Protein AF-A0AA87ZVW6-F1 (afdb_monomer_lite)

InterPro domains:
  IPR026992 Non-haem dioxygenase, N-terminal domain [PF14226] (29-82)
  IPR027443 Isopenicillin N synthase-like superfamily [G3DSA:2.60.120.330] (1-84)

Secondary structure (DSSP, 8-state):
----SS--GGG---TTS-----GGGSPPPPPEEHHHHHTT-HHHHHHHHHHHHHTHHHH----EES-S--HHHHHHHHHHHHTT--

pLDDT: mean 76.11, std 14.26, range [44.97, 94.81]

Radius of gyration: 19.38 Å; chains: 1; bounding box: 49×26×40 Å

Structure (mmCIF, N/CA/C/O backbone):
data_AF-A0AA87ZVW6-F1
#
_entry.id   AF-A0AA87ZVW6-F1
#
loop_
_atom_site.group_PDB
_atom_site.id
_atom_site.type_symbol
_atom_site.label_atom_id
_atom_site.label_alt_id
_atom_site.label_comp_id
_atom_site.label_asym_id
_atom_site.label_entity_id
_atom_site.label_seq_id
_atom_site.pdbx_PDB_ins_code
_atom_site.Cartn_x
_atom_site.Cartn_y
_atom_site.Cartn_z
_atom_site.occupancy
_atom_site.B_iso_or_equiv
_atom_site.auth_seq_id
_atom_site.auth_comp_id
_atom_site.auth_asym_id
_atom_site.auth_atom_id
_atom_site.pdbx_PDB_model_num
ATOM 1 N N . MET A 1 1 ? 27.024 -13.916 -27.300 1.00 44.97 1 MET A N 1
ATOM 2 C CA . MET A 1 1 ? 26.409 -14.186 -25.985 1.00 44.97 1 MET A CA 1
ATOM 3 C C . MET A 1 1 ? 27.481 -13.977 -24.935 1.00 44.97 1 MET A C 1
ATOM 5 O O . MET A 1 1 ? 28.294 -14.863 -24.727 1.00 44.97 1 MET A O 1
ATOM 9 N N . THR A 1 2 ? 27.563 -12.781 -24.367 1.00 47.19 2 THR A N 1
ATOM 10 C CA . THR A 1 2 ? 28.505 -12.455 -23.289 1.00 47.19 2 THR A CA 1
ATOM 11 C C . THR A 1 2 ? 27.690 -12.286 -22.022 1.00 47.19 2 THR A C 1
ATOM 13 O O . THR A 1 2 ? 26.923 -11.335 -21.896 1.00 47.19 2 THR A O 1
ATOM 16 N N . THR A 1 3 ? 27.804 -13.244 -21.109 1.00 58.53 3 THR A N 1
ATOM 17 C CA . THR A 1 3 ? 27.360 -13.072 -19.725 1.00 58.53 3 THR A CA 1
ATOM 18 C C . THR A 1 3 ? 28.137 -11.908 -19.105 1.00 58.53 3 THR A C 1
ATOM 20 O O . THR A 1 3 ? 29.332 -11.778 -19.386 1.00 58.53 3 THR A O 1
ATOM 23 N N . PRO A 1 4 ? 27.516 -11.046 -18.283 1.00 65.12 4 PRO A N 1
ATOM 24 C CA . PRO A 1 4 ? 28.240 -9.975 -17.619 1.00 65.12 4 PRO A CA 1
ATOM 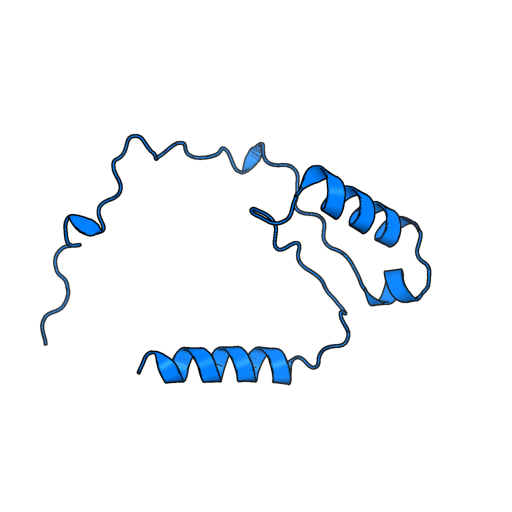25 C C . PRO A 1 4 ? 29.073 -10.596 -16.494 1.00 65.12 4 PRO A C 1
ATOM 27 O O . PRO A 1 4 ? 28.602 -10.785 -15.380 1.00 65.12 4 PRO A O 1
ATOM 30 N N . GLU A 1 5 ? 30.315 -10.958 -16.804 1.00 72.31 5 GLU A N 1
ATOM 31 C CA . GLU A 1 5 ? 31.256 -11.546 -15.841 1.00 72.31 5 GLU A CA 1
ATOM 32 C C . GLU A 1 5 ? 31.731 -10.511 -14.798 1.00 72.31 5 GLU A C 1
ATOM 34 O O . GLU A 1 5 ? 32.327 -10.863 -13.784 1.00 72.31 5 GLU A O 1
ATOM 39 N N . CYS A 1 6 ? 31.419 -9.222 -15.004 1.00 76.12 6 CYS A N 1
ATOM 40 C CA . CYS A 1 6 ? 31.671 -8.148 -14.050 1.00 76.12 6 CYS A CA 1
ATOM 41 C C . CYS A 1 6 ? 30.630 -7.022 -14.180 1.00 76.12 6 CYS A C 1
ATOM 43 O O . CYS A 1 6 ? 30.260 -6.623 -15.287 1.00 76.12 6 CYS A O 1
ATOM 45 N N . VAL A 1 7 ? 30.174 -6.492 -13.042 1.00 80.12 7 VAL A N 1
ATOM 46 C CA . VAL A 1 7 ? 29.291 -5.318 -12.976 1.00 80.12 7 VAL A CA 1
ATOM 47 C C . VAL A 1 7 ? 30.087 -4.066 -13.395 1.00 80.12 7 VAL A C 1
ATOM 49 O O . VAL A 1 7 ? 31.137 -3.803 -12.802 1.00 80.12 7 VAL A O 1
ATOM 52 N N . PRO A 1 8 ? 29.629 -3.277 -14.391 1.00 86.81 8 PRO A N 1
ATOM 53 C CA . PRO A 1 8 ? 30.314 -2.052 -14.812 1.00 86.81 8 PRO A CA 1
ATOM 54 C C . PRO A 1 8 ? 30.450 -1.022 -13.682 1.00 86.81 8 PRO A C 1
ATOM 56 O O . PRO A 1 8 ? 29.541 -0.889 -12.868 1.00 86.81 8 PRO A O 1
ATOM 59 N N . GLU A 1 9 ? 31.523 -0.220 -13.687 1.00 82.12 9 GLU A N 1
ATOM 60 C CA . GLU A 1 9 ? 31.814 0.700 -12.568 1.00 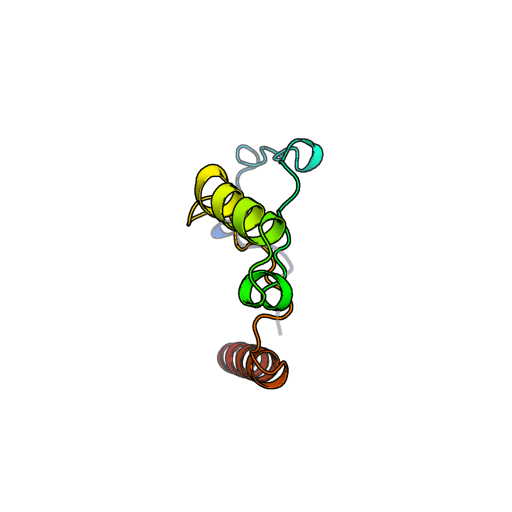82.12 9 GLU A CA 1
ATOM 61 C C . GLU A 1 9 ? 30.727 1.729 -12.278 1.00 82.12 9 GLU A C 1
ATOM 63 O O . GLU A 1 9 ? 30.459 2.042 -11.127 1.00 82.12 9 GLU A O 1
ATOM 68 N N . ARG A 1 10 ? 30.011 2.185 -13.306 1.00 84.62 10 ARG A N 1
ATOM 69 C CA . ARG A 1 10 ? 28.848 3.076 -13.160 1.00 84.62 10 ARG A CA 1
ATOM 70 C C . ARG A 1 10 ? 27.689 2.495 -12.335 1.00 84.62 10 ARG A C 1
ATOM 72 O O . ARG A 1 10 ? 26.765 3.233 -12.021 1.00 84.62 10 ARG A O 1
ATOM 79 N N . TYR A 1 11 ? 27.700 1.191 -12.054 1.00 81.62 11 TYR A N 1
ATOM 80 C CA . TYR A 1 11 ? 26.709 0.501 -11.226 1.00 81.62 11 TYR A CA 1
ATOM 81 C C . TYR A 1 11 ? 27.286 -0.001 -9.896 1.00 81.62 11 TYR A C 1
ATOM 83 O O . TYR A 1 11 ? 26.545 -0.583 -9.105 1.00 81.62 11 TYR A O 1
ATOM 91 N N . LYS A 1 12 ? 28.589 0.183 -9.636 1.00 81.38 12 LYS A N 1
ATOM 92 C CA . LYS A 1 12 ? 29.154 -0.116 -8.320 1.00 81.38 12 LYS A CA 1
ATOM 93 C C . LYS A 1 12 ? 28.819 1.040 -7.390 1.00 81.38 12 LYS A C 1
ATOM 95 O O . LYS A 1 12 ? 29.234 2.171 -7.612 1.00 81.38 12 LYS A O 1
ATOM 100 N N . GLN A 1 13 ? 28.016 0.747 -6.379 1.00 77.56 13 GLN A N 1
ATOM 101 C CA . GLN A 1 13 ? 27.667 1.710 -5.348 1.00 77.56 13 GLN A CA 1
ATOM 102 C C . GLN A 1 13 ? 28.859 1.883 -4.402 1.00 77.56 13 GLN A C 1
ATOM 104 O O . GLN A 1 13 ? 29.430 0.891 -3.939 1.00 77.56 13 GLN A O 1
ATOM 109 N N . ASP A 1 14 ? 29.238 3.128 -4.111 1.00 76.88 14 ASP A N 1
ATOM 110 C CA . ASP A 1 14 ? 30.294 3.405 -3.144 1.00 76.88 14 ASP A CA 1
ATOM 111 C C . ASP A 1 14 ? 29.881 2.880 -1.767 1.00 76.88 14 ASP A C 1
ATOM 113 O O . ASP A 1 14 ? 28.811 3.189 -1.241 1.00 76.88 14 ASP A O 1
ATOM 117 N N . ASN A 1 15 ? 30.766 2.101 -1.149 1.00 64.44 15 ASN A N 1
ATOM 118 C CA . ASN A 1 15 ? 30.527 1.428 0.128 1.00 64.44 15 ASN A CA 1
ATOM 119 C C . ASN A 1 15 ? 30.429 2.400 1.327 1.00 64.44 15 ASN A C 1
ATOM 121 O O . ASN A 1 15 ? 30.507 1.957 2.463 1.00 64.44 15 ASN A O 1
ATOM 125 N N . ASN A 1 16 ? 30.306 3.708 1.082 1.00 59.59 16 ASN A N 1
ATOM 126 C CA . ASN A 1 16 ? 30.034 4.747 2.078 1.00 59.59 16 ASN A CA 1
ATOM 127 C C . ASN A 1 16 ? 28.532 5.082 2.178 1.00 59.59 16 ASN A C 1
ATOM 129 O O . ASN A 1 16 ? 28.108 5.644 3.184 1.00 59.59 16 ASN A O 1
ATOM 133 N N . ASP A 1 17 ? 27.729 4.694 1.179 1.00 55.62 17 ASP A N 1
ATOM 134 C CA . ASP A 1 17 ? 26.257 4.763 1.213 1.00 55.62 17 ASP A CA 1
ATOM 135 C C . ASP A 1 17 ? 25.625 3.475 1.759 1.00 55.62 17 ASP A C 1
ATOM 137 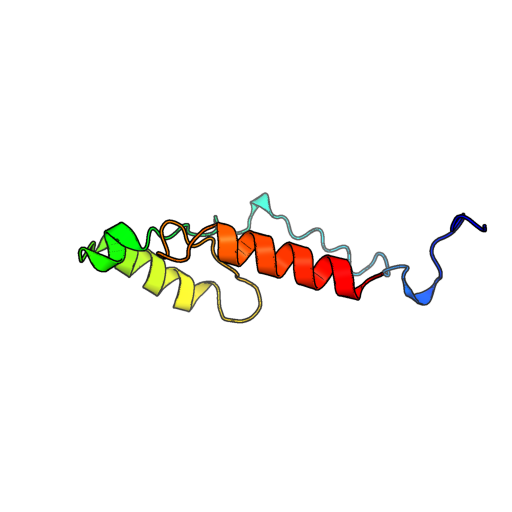O O . ASP A 1 17 ? 24.405 3.364 1.875 1.00 55.62 17 ASP A O 1
ATOM 141 N N . ASN A 1 18 ? 26.445 2.502 2.166 1.00 52.56 18 ASN A N 1
ATOM 142 C CA . ASN A 1 18 ? 26.006 1.304 2.874 1.00 52.56 18 ASN A CA 1
ATOM 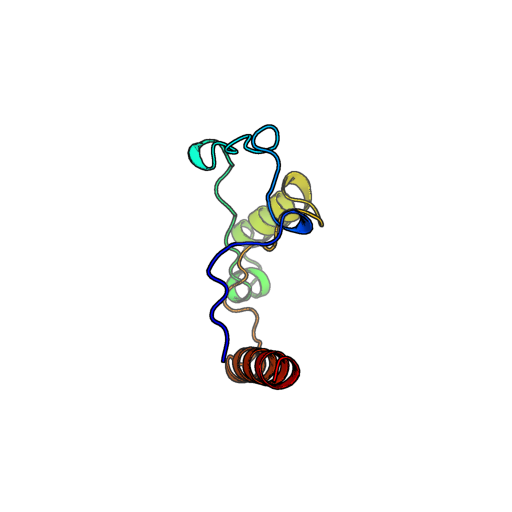143 C C . ASN A 1 18 ? 25.672 1.596 4.346 1.00 52.56 18 ASN A C 1
ATOM 145 O O . ASN A 1 18 ? 25.928 0.762 5.222 1.00 52.56 18 ASN A O 1
ATOM 149 N N . GLN A 1 19 ? 25.064 2.752 4.636 1.00 56.41 19 GLN A N 1
ATOM 150 C CA . GLN A 1 19 ? 24.245 2.844 5.830 1.00 56.41 19 GLN A CA 1
ATOM 151 C C . GLN A 1 19 ? 23.207 1.746 5.674 1.00 56.41 19 GLN A C 1
ATOM 153 O O . GLN A 1 19 ? 22.211 1.884 4.969 1.00 56.41 19 GLN A O 1
ATOM 158 N N . THR A 1 20 ? 23.514 0.598 6.269 1.00 55.88 20 THR A N 1
ATOM 159 C CA . THR A 1 20 ? 22.600 -0.506 6.424 1.00 55.88 20 THR A CA 1
ATOM 160 C C . THR A 1 20 ? 21.569 0.098 7.345 1.00 55.88 20 THR A C 1
ATOM 162 O O . THR A 1 20 ? 21.767 0.135 8.559 1.00 55.88 20 THR A O 1
ATOM 165 N N . ALA A 1 21 ? 20.554 0.734 6.754 1.00 57.62 21 ALA A N 1
ATOM 166 C CA . ALA A 1 21 ? 19.427 1.247 7.489 1.00 57.62 21 ALA A CA 1
ATOM 167 C C . ALA A 1 21 ? 18.990 0.050 8.314 1.00 57.62 21 ALA A C 1
ATOM 169 O O . ALA A 1 21 ? 18.716 -1.018 7.765 1.00 57.62 21 ALA A O 1
ATOM 170 N N . ASN A 1 22 ? 19.104 0.162 9.634 1.00 56.84 22 ASN A N 1
ATOM 171 C CA . ASN A 1 22 ? 18.729 -0.920 10.517 1.00 56.84 22 ASN A CA 1
ATOM 172 C C . ASN A 1 22 ? 17.215 -1.049 10.349 1.00 56.84 22 ASN A C 1
ATOM 174 O O . ASN A 1 22 ? 16.456 -0.371 11.032 1.00 56.84 22 ASN A O 1
ATOM 178 N N . PHE A 1 23 ? 16.773 -1.875 9.397 1.00 58.97 23 PHE A N 1
ATOM 179 C CA . PHE A 1 23 ? 15.359 -2.079 9.089 1.00 58.97 23 PHE A CA 1
ATOM 180 C C . PHE A 1 23 ? 14.611 -2.603 10.323 1.00 58.97 23 PHE A C 1
ATOM 182 O O . PHE A 1 23 ? 13.415 -2.391 10.450 1.00 58.97 23 PHE A O 1
ATOM 189 N N . ALA A 1 24 ? 15.335 -3.206 11.274 1.00 62.47 24 ALA A N 1
ATOM 190 C CA . ALA A 1 24 ? 14.834 -3.597 12.588 1.00 62.47 24 ALA A CA 1
ATOM 191 C C . ALA A 1 24 ? 14.427 -2.416 13.496 1.00 62.47 24 ALA A C 1
ATOM 193 O O . ALA A 1 24 ? 13.682 -2.622 14.448 1.00 62.47 24 ALA A O 1
ATOM 194 N N . LEU A 1 25 ? 14.925 -1.201 13.235 1.00 59.69 25 LEU A N 1
ATOM 195 C CA . LEU A 1 25 ? 14.564 0.030 13.951 1.00 59.69 25 LEU A CA 1
ATOM 196 C C . LEU A 1 25 ? 13.520 0.862 13.200 1.00 59.69 25 LEU A C 1
ATOM 198 O O . LEU A 1 25 ? 13.038 1.854 13.746 1.00 59.69 25 LEU A O 1
ATOM 202 N N . LEU A 1 26 ? 13.183 0.494 11.959 1.00 63.91 26 LEU A N 1
ATOM 203 C CA . LEU A 1 26 ? 12.120 1.175 11.238 1.00 63.91 26 LEU A CA 1
ATOM 204 C C . LEU A 1 26 ? 10.775 0.797 11.868 1.00 63.91 26 LEU A C 1
ATOM 206 O O . LEU A 1 26 ? 10.565 -0.373 12.206 1.00 63.91 26 LEU A O 1
ATOM 210 N N . PRO A 1 27 ? 9.859 1.763 12.039 1.00 65.00 27 PRO A N 1
ATOM 211 C CA . PRO A 1 27 ? 8.503 1.447 12.455 1.00 65.00 27 PRO A CA 1
ATOM 212 C C . PRO A 1 27 ? 7.906 0.400 11.506 1.00 65.00 27 PRO A C 1
ATOM 214 O O . PRO A 1 27 ? 8.183 0.402 10.307 1.00 65.00 27 PRO A O 1
ATOM 217 N N . SER A 1 28 ? 7.102 -0.522 12.038 1.00 71.94 28 SER A N 1
ATOM 218 C CA . SER A 1 28 ? 6.404 -1.500 11.199 1.00 71.94 28 SER A CA 1
ATOM 219 C C . SER A 1 28 ? 5.513 -0.765 10.201 1.00 71.94 28 SER A C 1
ATOM 221 O O . SER A 1 28 ? 4.742 0.112 10.598 1.00 71.94 28 SER A O 1
ATOM 223 N N . ILE A 1 29 ? 5.600 -1.132 8.921 1.00 76.50 29 ILE A N 1
ATOM 224 C CA . ILE A 1 29 ? 4.762 -0.545 7.872 1.00 76.50 29 ILE A CA 1
ATOM 225 C C . ILE A 1 29 ? 3.291 -0.861 8.197 1.00 76.50 29 ILE A C 1
ATOM 227 O O . ILE A 1 29 ? 2.962 -2.036 8.393 1.00 76.50 29 ILE A O 1
ATOM 231 N N . PRO A 1 30 ? 2.400 0.145 8.267 1.00 76.94 30 PRO A N 1
ATOM 232 C CA . PRO A 1 30 ? 0.984 -0.091 8.511 1.00 76.94 30 PRO A CA 1
ATOM 233 C C . PRO A 1 30 ? 0.339 -0.772 7.296 1.00 76.94 30 PRO A C 1
ATOM 235 O O . PRO A 1 30 ? 0.529 -0.345 6.159 1.00 76.94 30 PRO A O 1
ATOM 238 N N . VAL A 1 31 ? -0.437 -1.829 7.542 1.00 84.06 31 VAL A N 1
ATOM 239 C CA . VAL A 1 31 ? -1.305 -2.469 6.541 1.00 84.06 31 VAL A CA 1
ATOM 240 C C . VAL A 1 31 ? -2.712 -1.919 6.739 1.00 84.06 31 VAL A C 1
ATOM 242 O O . VAL A 1 31 ? -3.188 -1.912 7.873 1.00 84.06 31 VAL A O 1
ATOM 245 N N . ILE A 1 32 ? -3.352 -1.468 5.657 1.00 87.94 32 ILE A N 1
ATOM 246 C CA . ILE A 1 32 ? -4.694 -0.871 5.706 1.00 87.94 32 ILE A CA 1
ATOM 247 C C . ILE A 1 32 ? -5.666 -1.743 4.913 1.00 87.94 32 ILE A C 1
ATOM 249 O O . ILE A 1 32 ? -5.433 -2.030 3.732 1.00 87.94 32 ILE A O 1
ATOM 253 N N . ASP A 1 33 ? -6.760 -2.141 5.554 1.00 87.31 33 ASP A N 1
ATOM 254 C CA . ASP A 1 33 ? -7.868 -2.852 4.925 1.00 87.31 33 ASP A CA 1
ATOM 255 C C . ASP A 1 33 ? -8.926 -1.861 4.428 1.00 87.31 33 ASP A C 1
ATOM 257 O O . ASP A 1 33 ? -9.681 -1.259 5.197 1.00 87.31 33 ASP A O 1
ATOM 261 N N . PHE A 1 34 ? -9.010 -1.703 3.107 1.00 86.81 34 PHE A N 1
ATOM 262 C CA . PHE A 1 34 ? -9.928 -0.742 2.499 1.00 86.81 34 PHE A CA 1
ATOM 263 C C . PHE A 1 34 ? -11.395 -1.168 2.568 1.00 86.81 34 PHE A C 1
ATOM 265 O O . PHE A 1 34 ? -12.272 -0.306 2.503 1.00 86.81 34 PHE A O 1
ATOM 272 N N . ALA A 1 35 ? -11.688 -2.460 2.736 1.00 89.81 35 ALA A N 1
ATOM 273 C CA . ALA A 1 35 ? -13.062 -2.907 2.928 1.00 89.81 35 ALA A CA 1
ATOM 274 C C . ALA A 1 35 ? -13.579 -2.473 4.306 1.00 89.81 35 ALA A C 1
ATOM 276 O O . ALA A 1 35 ? -14.689 -1.951 4.408 1.00 89.81 35 ALA A O 1
ATOM 277 N N . LEU A 1 36 ? -12.762 -2.632 5.352 1.00 90.06 36 LEU A N 1
ATOM 278 C CA . LEU A 1 36 ? -13.091 -2.175 6.705 1.00 90.06 36 LEU A CA 1
ATOM 279 C C . LEU A 1 36 ? -13.141 -0.647 6.790 1.00 90.06 36 LEU A C 1
ATOM 281 O O . LEU A 1 36 ? -14.102 -0.096 7.329 1.00 90.06 36 LEU A O 1
ATOM 285 N N . LEU A 1 37 ? -12.180 0.038 6.168 1.00 90.62 37 LEU A N 1
ATOM 286 C CA . LEU A 1 37 ? -12.188 1.495 6.064 1.00 90.62 37 LEU A CA 1
ATOM 287 C C . LEU A 1 37 ? -13.480 2.012 5.410 1.00 90.62 37 LEU A C 1
ATOM 289 O O . LEU A 1 37 ? -14.119 2.926 5.928 1.00 90.62 37 LEU A O 1
ATOM 293 N N . ASN A 1 38 ? -13.903 1.403 4.297 1.00 90.06 38 ASN A N 1
ATOM 294 C CA . ASN A 1 38 ? -15.136 1.779 3.604 1.00 90.06 38 ASN A CA 1
ATOM 295 C C . ASN A 1 38 ? -16.402 1.491 4.434 1.00 90.06 38 ASN A C 1
ATOM 297 O O . ASN A 1 38 ? -17.413 2.171 4.272 1.00 90.06 38 ASN A O 1
ATOM 301 N N . ASN A 1 39 ? -16.341 0.527 5.356 1.00 92.31 39 ASN A N 1
ATOM 302 C CA . ASN A 1 39 ? -17.410 0.247 6.317 1.00 92.31 39 ASN A CA 1
ATOM 303 C C . ASN A 1 39 ? -17.424 1.224 7.512 1.00 92.31 39 ASN A C 1
ATOM 305 O O . ASN A 1 39 ? -18.269 1.086 8.396 1.00 92.31 39 ASN A O 1
ATOM 309 N N . GLY A 1 40 ? -16.525 2.214 7.536 1.00 90.31 40 GLY A N 1
ATOM 310 C CA . GLY A 1 40 ? -16.451 3.236 8.580 1.00 90.31 40 GLY A CA 1
ATOM 311 C C . GLY A 1 40 ? -15.634 2.823 9.801 1.00 90.31 40 GLY A C 1
ATOM 312 O O . GLY A 1 40 ? -15.827 3.394 10.875 1.00 90.31 40 GLY A O 1
ATOM 313 N N . ASP A 1 41 ? -14.744 1.838 9.663 1.00 94.81 41 ASP A N 1
ATOM 314 C CA . ASP A 1 41 ? -13.875 1.416 10.756 1.00 94.81 41 ASP A CA 1
ATOM 315 C C . ASP A 1 41 ? -12.902 2.537 11.166 1.00 94.81 41 ASP A C 1
ATOM 317 O O . ASP A 1 41 ? -12.107 3.047 10.369 1.00 94.81 41 ASP A O 1
ATOM 321 N N . ALA A 1 42 ? -12.984 2.943 12.434 1.00 93.44 42 ALA A N 1
ATOM 322 C CA . ALA A 1 42 ? -12.182 4.037 12.966 1.00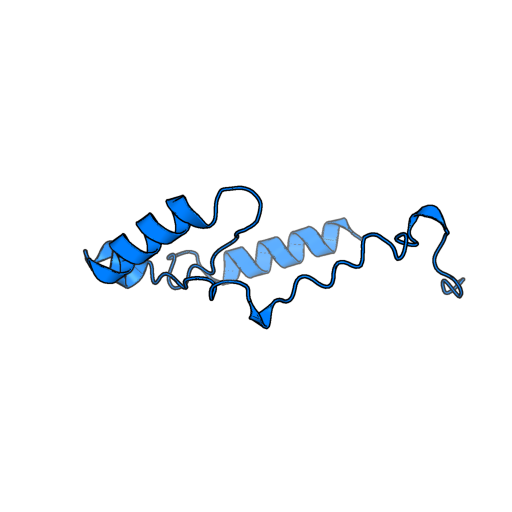 93.44 42 ALA A CA 1
ATOM 323 C C . ALA A 1 42 ? -10.709 3.647 13.168 1.00 93.44 42 ALA A C 1
ATOM 325 O O . ALA A 1 42 ? -9.845 4.523 13.194 1.00 93.44 42 ALA A O 1
ATOM 326 N N . GLU A 1 43 ? -10.401 2.359 13.325 1.00 91.19 43 GLU A N 1
ATOM 327 C CA . GLU A 1 43 ? -9.032 1.872 13.481 1.00 91.19 43 GLU A CA 1
ATOM 328 C C . GLU A 1 43 ? -8.281 1.963 12.149 1.00 91.19 43 GLU A C 1
ATOM 330 O O . GLU A 1 43 ? -7.191 2.532 12.100 1.00 91.19 43 GLU A O 1
ATOM 335 N N . GLU A 1 44 ? -8.894 1.508 11.055 1.00 89.94 44 GLU A N 1
ATOM 336 C CA . GLU A 1 44 ? -8.342 1.645 9.703 1.00 89.94 44 GLU A CA 1
ATOM 337 C C . GLU A 1 44 ? -8.206 3.113 9.283 1.00 89.94 44 GLU A C 1
ATOM 339 O O . GLU A 1 44 ? -7.210 3.494 8.661 1.00 89.94 44 GLU A O 1
ATOM 344 N N . LEU A 1 45 ? -9.150 3.971 9.687 1.00 90.88 45 LEU A N 1
ATOM 345 C CA . LEU A 1 45 ? -9.058 5.412 9.445 1.00 90.88 45 LEU A CA 1
ATOM 346 C C . LEU A 1 45 ? -7.877 6.047 10.193 1.00 90.88 45 LEU A C 1
ATOM 348 O O . LEU A 1 45 ? -7.150 6.859 9.621 1.00 90.88 45 LEU A O 1
ATOM 352 N N . ASN A 1 46 ? -7.650 5.658 11.450 1.00 90.19 46 ASN A N 1
ATOM 353 C CA . ASN A 1 46 ? -6.504 6.130 12.228 1.00 90.19 46 ASN A CA 1
ATOM 354 C C . ASN A 1 46 ? -5.174 5.592 11.680 1.00 90.19 46 ASN A C 1
ATOM 356 O O . ASN A 1 46 ? -4.189 6.328 11.654 1.00 90.19 46 ASN A O 1
ATOM 360 N N . LYS A 1 47 ? -5.132 4.339 11.200 1.00 86.88 47 LYS A N 1
ATOM 361 C CA . LYS A 1 47 ? -3.956 3.775 10.513 1.00 86.88 47 LYS A CA 1
ATOM 362 C C . LYS A 1 47 ? -3.631 4.558 9.245 1.00 86.88 47 LYS A C 1
ATOM 364 O O . LYS A 1 47 ? -2.464 4.860 9.012 1.00 86.88 47 LYS A O 1
ATOM 369 N N . LEU A 1 48 ? -4.648 4.921 8.462 1.00 86.75 48 LEU A N 1
ATOM 370 C CA . LEU A 1 48 ? -4.487 5.754 7.273 1.00 86.75 48 LEU A CA 1
ATOM 371 C C . LEU A 1 48 ? -3.978 7.160 7.623 1.00 86.75 48 LEU A C 1
ATOM 373 O O . LEU A 1 48 ? -3.030 7.630 7.000 1.00 86.75 48 LEU A O 1
ATOM 377 N N . ASP A 1 49 ? -4.560 7.818 8.629 1.00 87.12 49 ASP A N 1
ATOM 378 C CA . ASP A 1 49 ? -4.124 9.144 9.091 1.00 87.12 49 ASP A CA 1
ATOM 379 C C . ASP A 1 49 ? -2.669 9.129 9.595 1.00 87.12 49 ASP A C 1
ATOM 381 O O . ASP A 1 49 ? -1.862 9.975 9.203 1.00 87.12 49 ASP A O 1
ATOM 385 N N . PHE A 1 50 ? -2.301 8.119 10.389 1.00 83.81 50 PHE A N 1
ATOM 386 C CA . PHE A 1 50 ? -0.932 7.905 10.858 1.00 83.81 50 PHE A CA 1
ATOM 387 C C . PHE A 1 50 ? 0.042 7.639 9.703 1.00 83.81 50 PHE A C 1
ATOM 389 O O . PHE A 1 50 ? 1.104 8.259 9.637 1.00 83.81 50 PHE A O 1
ATOM 396 N N . ALA A 1 51 ? -0.322 6.760 8.762 1.00 80.88 51 ALA A N 1
ATOM 397 C CA . ALA A 1 51 ? 0.496 6.461 7.589 1.00 80.88 51 ALA A CA 1
ATOM 398 C C . ALA A 1 51 ? 0.747 7.724 6.750 1.00 80.88 51 ALA A C 1
ATOM 400 O O . ALA A 1 51 ? 1.885 8.027 6.400 1.00 80.88 51 ALA A O 1
ATOM 401 N N . CYS A 1 52 ? -0.289 8.517 6.485 1.00 79.88 52 CYS A N 1
ATOM 402 C CA . CYS A 1 52 ? -0.160 9.749 5.710 1.00 79.88 52 CYS A CA 1
ATOM 403 C C . CYS A 1 52 ? 0.741 10.798 6.384 1.00 79.88 52 CYS A C 1
ATOM 405 O O . CYS A 1 52 ? 1.437 11.532 5.682 1.00 79.88 52 CYS A O 1
ATOM 407 N N . LYS A 1 53 ? 0.740 10.875 7.721 1.00 78.94 53 LYS A N 1
ATOM 408 C CA . LYS A 1 53 ? 1.534 11.849 8.490 1.00 78.94 53 LYS A CA 1
ATOM 409 C C . LYS A 1 53 ? 2.993 11.440 8.655 1.00 78.94 53 LYS A C 1
ATOM 411 O O . LYS A 1 53 ? 3.877 12.258 8.425 1.00 78.94 53 LYS A O 1
ATOM 416 N N . GLU A 1 54 ? 3.232 10.193 9.044 1.00 75.25 54 GLU A N 1
ATOM 417 C CA . GLU A 1 54 ? 4.562 9.736 9.462 1.00 75.25 54 GLU A CA 1
ATOM 418 C C . GLU A 1 54 ? 5.365 9.098 8.325 1.00 75.25 54 GLU A C 1
ATOM 420 O O . GLU A 1 54 ? 6.593 9.127 8.349 1.00 75.25 54 GLU A O 1
ATOM 425 N N . TRP A 1 55 ? 4.702 8.529 7.312 1.00 71.81 55 TRP A N 1
ATOM 426 C CA . TRP A 1 55 ? 5.394 7.758 6.276 1.00 71.81 55 TRP A CA 1
ATOM 427 C C . TRP A 1 55 ? 5.659 8.535 4.981 1.00 71.81 55 TRP A C 1
ATOM 429 O O . TRP A 1 55 ? 6.657 8.266 4.312 1.00 71.81 55 TRP A O 1
ATOM 439 N N . GLY A 1 56 ? 4.843 9.546 4.662 1.00 56.28 56 GLY A N 1
ATOM 440 C CA . GLY A 1 56 ? 5.109 10.507 3.587 1.00 56.28 56 GLY A CA 1
ATOM 441 C C . GLY A 1 56 ? 5.210 9.927 2.161 1.00 56.28 56 GLY A C 1
ATOM 442 O O . GLY A 1 56 ? 5.390 8.738 1.915 1.00 56.28 56 GLY A O 1
ATOM 443 N N . PHE A 1 57 ? 5.110 10.811 1.168 1.00 51.09 57 PHE A N 1
ATOM 444 C CA . PHE A 1 57 ? 4.947 10.470 -0.256 1.00 51.09 57 PHE A CA 1
ATOM 445 C C . PHE A 1 57 ? 6.209 9.920 -0.963 1.00 51.09 57 PHE A C 1
ATOM 447 O O . PHE A 1 57 ? 6.167 9.675 -2.165 1.00 51.09 57 PHE A O 1
ATOM 454 N N . PHE A 1 58 ? 7.339 9.730 -0.266 1.00 49.00 58 PHE A N 1
ATOM 455 C CA . PHE A 1 58 ? 8.623 9.393 -0.912 1.00 49.00 58 PHE A CA 1
ATOM 456 C C . PHE A 1 58 ? 9.349 8.157 -0.365 1.00 49.00 58 PHE A C 1
ATOM 458 O O . PHE A 1 58 ? 10.325 7.733 -0.978 1.00 49.00 58 PHE A O 1
ATOM 465 N N . LEU A 1 59 ? 8.871 7.528 0.716 1.00 45.31 59 LEU A N 1
ATOM 466 C CA . LEU A 1 59 ? 9.457 6.275 1.220 1.00 45.31 59 LEU A CA 1
ATOM 467 C C . LEU A 1 59 ? 8.438 5.146 1.445 1.00 45.31 59 LEU A C 1
ATOM 469 O O . LEU A 1 59 ? 8.825 4.053 1.850 1.00 45.31 59 LEU A O 1
ATOM 473 N N . ALA A 1 60 ? 7.147 5.377 1.186 1.00 47.50 60 ALA A N 1
ATOM 474 C CA . ALA A 1 60 ? 6.102 4.495 1.689 1.00 47.50 60 ALA A CA 1
ATOM 475 C C . ALA A 1 60 ? 5.004 4.200 0.670 1.00 47.50 60 ALA A C 1
ATOM 477 O O . ALA A 1 60 ? 3.997 4.896 0.569 1.00 47.50 60 ALA A O 1
ATOM 478 N N . CYS A 1 61 ? 5.167 3.091 -0.043 1.00 53.53 61 CYS A N 1
ATOM 479 C CA . CYS A 1 61 ? 4.018 2.356 -0.544 1.00 53.53 61 CYS A CA 1
ATOM 480 C C . CYS A 1 61 ? 3.552 1.455 0.611 1.00 53.53 61 CYS A C 1
ATOM 482 O O . CYS A 1 61 ? 4.079 0.357 0.790 1.00 53.53 61 CYS A O 1
ATOM 484 N N . PHE A 1 62 ? 2.654 1.945 1.473 1.00 61.94 62 PHE A N 1
ATOM 485 C CA . PHE A 1 62 ? 2.050 1.078 2.485 1.00 61.94 62 PHE A CA 1
ATOM 486 C C . PHE A 1 62 ? 1.142 0.052 1.789 1.00 61.94 62 PHE A C 1
ATOM 488 O O . PHE A 1 62 ? 0.419 0.402 0.851 1.00 61.94 62 PHE A O 1
ATOM 495 N N . PRO A 1 63 ? 1.195 -1.226 2.193 1.00 67.69 63 PRO A N 1
ATOM 496 C CA . PRO A 1 63 ? 0.409 -2.278 1.577 1.00 67.69 63 PRO A CA 1
ATOM 497 C C . PRO A 1 63 ? -1.079 -2.037 1.834 1.00 67.69 63 PRO A C 1
ATOM 499 O O . PRO A 1 63 ? -1.557 -2.109 2.967 1.00 67.69 63 PRO A O 1
ATOM 502 N N . ILE A 1 64 ? -1.809 -1.778 0.752 1.00 74.94 64 ILE A N 1
ATOM 503 C CA . ILE A 1 64 ? -3.262 -1.682 0.770 1.00 74.94 64 ILE A CA 1
ATOM 504 C C . ILE A 1 64 ? -3.855 -3.018 0.327 1.00 74.94 64 ILE A C 1
ATOM 506 O O . ILE A 1 64 ? -3.645 -3.470 -0.805 1.00 74.94 64 ILE A O 1
ATOM 510 N N . VAL A 1 65 ? -4.660 -3.620 1.196 1.00 78.94 65 VAL A N 1
ATOM 511 C CA . VAL A 1 65 ? -5.408 -4.844 0.892 1.00 78.94 65 VAL A CA 1
ATOM 512 C C . VAL A 1 65 ? -6.889 -4.533 0.703 1.00 78.94 65 VAL A C 1
ATOM 514 O O . VAL A 1 65 ? -7.380 -3.495 1.142 1.00 78.94 65 VAL A O 1
ATOM 517 N N . ASN A 1 66 ? -7.597 -5.415 -0.007 1.00 81.75 66 ASN A N 1
ATOM 518 C CA . ASN A 1 66 ? -9.033 -5.274 -0.270 1.00 81.75 66 ASN A CA 1
ATOM 519 C C . ASN A 1 66 ? -9.429 -3.919 -0.899 1.00 81.75 66 ASN A C 1
ATOM 521 O O . ASN A 1 66 ? -10.535 -3.430 -0.701 1.00 81.75 66 ASN A O 1
ATOM 525 N N . HIS A 1 67 ? -8.546 -3.326 -1.710 1.00 81.19 67 HIS A N 1
ATOM 526 C CA . HIS A 1 67 ? -8.761 -2.040 -2.391 1.00 81.19 67 HIS A CA 1
ATOM 527 C C . HIS A 1 67 ? -9.810 -2.087 -3.516 1.00 81.19 67 HIS A C 1
ATOM 529 O O . HIS A 1 67 ? -10.046 -1.084 -4.182 1.00 81.19 67 HIS A O 1
ATOM 535 N N . GLY A 1 68 ? -10.419 -3.247 -3.774 1.00 79.44 68 GLY A N 1
ATOM 536 C CA . GLY A 1 68 ? -11.485 -3.399 -4.765 1.00 79.44 68 GLY A CA 1
ATOM 537 C C . GLY A 1 68 ? -11.026 -3.442 -6.225 1.00 79.44 68 GLY A C 1
ATOM 538 O O . GLY A 1 68 ? -11.864 -3.663 -7.097 1.00 79.44 68 GLY A O 1
ATOM 539 N N . ALA A 1 69 ? -9.728 -3.294 -6.524 1.00 84.25 69 ALA A N 1
ATOM 540 C CA . ALA A 1 69 ? -9.246 -3.583 -7.872 1.00 84.25 69 ALA A CA 1
ATOM 541 C C . ALA A 1 69 ? -9.195 -5.097 -8.093 1.00 84.25 69 ALA A C 1
ATOM 543 O O . ALA A 1 69 ? -8.754 -5.866 -7.234 1.00 84.25 69 ALA A O 1
ATOM 544 N N . ALA A 1 70 ? -9.641 -5.526 -9.271 1.00 87.94 70 ALA A N 1
ATOM 545 C CA . ALA A 1 70 ? -9.538 -6.919 -9.663 1.00 87.94 70 ALA A CA 1
ATOM 546 C C . ALA A 1 70 ? -8.060 -7.320 -9.751 1.00 87.94 70 ALA A C 1
ATOM 548 O O . ALA A 1 70 ? -7.255 -6.624 -10.373 1.00 87.94 70 ALA A O 1
ATOM 549 N N . ALA A 1 71 ? -7.710 -8.469 -9.170 1.00 85.19 71 ALA A N 1
ATOM 550 C CA . ALA A 1 71 ? -6.343 -8.990 -9.196 1.00 85.19 71 ALA A CA 1
ATOM 551 C C . ALA A 1 71 ? -5.791 -9.121 -10.629 1.00 85.19 71 ALA A C 1
ATOM 553 O O . ALA A 1 71 ? -4.599 -8.911 -10.853 1.00 85.19 71 ALA A O 1
ATOM 554 N N . GLU A 1 72 ? -6.677 -9.391 -11.593 1.00 87.94 72 GLU A N 1
ATOM 555 C CA . GLU A 1 72 ? -6.367 -9.465 -13.022 1.00 87.94 72 GLU A CA 1
ATOM 556 C C . GLU A 1 72 ? -5.791 -8.151 -13.575 1.00 87.94 72 GLU A C 1
ATOM 558 O O . GLU A 1 72 ? -4.865 -8.161 -14.381 1.00 87.94 72 GLU A O 1
ATOM 563 N N . VAL A 1 73 ? -6.266 -6.994 -13.103 1.00 88.50 73 VAL A N 1
ATOM 564 C CA . VAL A 1 73 ? -5.722 -5.693 -13.525 1.00 88.50 73 VAL A CA 1
ATOM 565 C C . VAL A 1 73 ? -4.262 -5.575 -13.095 1.00 88.50 73 VAL A C 1
ATOM 567 O O . VAL A 1 73 ? -3.408 -5.180 -13.887 1.00 88.50 73 VAL A O 1
ATOM 570 N N . LEU A 1 74 ? -3.952 -5.979 -11.861 1.00 86.56 74 LEU A N 1
ATOM 571 C CA . LEU A 1 74 ? -2.593 -5.917 -11.333 1.00 86.56 74 LEU A CA 1
ATOM 572 C C . LEU A 1 74 ? -1.659 -6.908 -12.046 1.00 86.56 74 LEU A C 1
ATOM 574 O O . LEU A 1 74 ? -0.504 -6.574 -12.311 1.00 86.56 74 LEU A O 1
ATOM 578 N N . SER A 1 75 ? -2.141 -8.111 -12.380 1.00 87.44 75 SER A N 1
ATOM 579 C CA . SER A 1 75 ? -1.358 -9.078 -13.159 1.00 87.44 75 SER A CA 1
ATOM 580 C C . SER A 1 75 ? -1.122 -8.606 -14.589 1.00 87.44 75 SER A C 1
ATOM 582 O O . SER A 1 75 ? -0.006 -8.733 -15.087 1.00 87.44 75 SER A O 1
ATOM 584 N N . ASN A 1 76 ? -2.130 -8.012 -15.226 1.00 91.06 76 ASN A N 1
ATOM 585 C CA . ASN A 1 76 ? -2.035 -7.545 -16.606 1.00 91.06 76 ASN A CA 1
ATOM 586 C C . ASN A 1 76 ? -1.069 -6.367 -16.731 1.00 91.06 76 ASN A C 1
ATOM 588 O O . ASN A 1 76 ? -0.265 -6.342 -17.656 1.00 91.06 76 ASN A O 1
ATOM 592 N N . VAL A 1 77 ? -1.080 -5.433 -15.774 1.00 91.19 77 VAL A N 1
ATOM 593 C CA . VAL A 1 77 ? -0.097 -4.339 -15.735 1.00 91.19 77 VAL A CA 1
ATOM 594 C C . VAL A 1 77 ? 1.321 -4.886 -15.562 1.00 91.19 77 VAL A C 1
ATOM 596 O O . VAL A 1 77 ? 2.216 -4.482 -16.298 1.00 91.19 77 VAL A O 1
ATOM 599 N N . LYS A 1 78 ? 1.535 -5.842 -14.647 1.00 89.31 78 LYS A N 1
ATOM 600 C CA . LYS A 1 78 ? 2.853 -6.478 -14.467 1.00 89.31 78 LYS A CA 1
ATOM 601 C C . LYS A 1 78 ? 3.334 -7.174 -15.742 1.00 89.31 78 LYS A C 1
ATOM 603 O O . LYS A 1 78 ? 4.496 -7.027 -16.105 1.00 89.31 78 LYS A O 1
ATOM 608 N N . ALA A 1 79 ? 2.444 -7.899 -16.419 1.00 91.06 79 ALA A N 1
ATOM 609 C CA . ALA A 1 79 ? 2.757 -8.576 -17.674 1.00 91.06 79 ALA A CA 1
ATOM 610 C C . ALA A 1 79 ? 3.076 -7.580 -18.799 1.00 91.06 79 ALA A C 1
ATOM 612 O O . ALA A 1 79 ? 4.047 -7.768 -19.523 1.00 91.06 79 ALA A O 1
ATOM 613 N N . ALA A 1 80 ? 2.300 -6.499 -18.914 1.00 91.38 80 ALA A N 1
ATOM 614 C CA . ALA A 1 80 ? 2.523 -5.462 -19.913 1.00 91.38 80 ALA A CA 1
ATOM 615 C C . ALA A 1 80 ? 3.870 -4.753 -19.720 1.00 91.38 80 ALA A C 1
ATOM 617 O O . ALA A 1 80 ? 4.572 -4.536 -20.697 1.00 91.38 80 ALA A O 1
ATOM 618 N N . VAL A 1 81 ? 4.250 -4.428 -18.478 1.00 91.19 81 VAL A N 1
ATOM 619 C CA . VAL A 1 81 ? 5.558 -3.816 -18.183 1.00 91.19 81 VAL A CA 1
ATOM 620 C C . VAL A 1 81 ? 6.698 -4.770 -18.536 1.00 91.19 81 VAL A C 1
ATOM 622 O O . VAL A 1 81 ? 7.628 -4.363 -19.219 1.00 91.19 81 VAL A O 1
ATOM 625 N N . ALA A 1 82 ? 6.600 -6.045 -18.148 1.00 88.81 82 ALA A N 1
ATOM 626 C CA . ALA A 1 82 ? 7.629 -7.034 -18.471 1.00 88.81 82 ALA A CA 1
ATOM 627 C C . ALA A 1 82 ? 7.807 -7.241 -19.987 1.00 88.81 82 ALA A C 1
ATOM 629 O O . ALA A 1 82 ? 8.916 -7.498 -20.436 1.00 88.81 82 ALA A O 1
ATOM 630 N N . ALA A 1 83 ? 6.733 -7.100 -20.769 1.00 85.94 83 ALA A N 1
ATOM 631 C CA . ALA A 1 83 ? 6.775 -7.198 -22.227 1.00 85.94 83 ALA A CA 1
ATOM 632 C C . ALA A 1 83 ? 7.357 -5.951 -22.926 1.00 85.94 83 ALA A C 1
ATOM 634 O O . ALA A 1 83 ? 7.604 -5.998 -24.124 1.00 85.94 83 ALA A O 1
ATOM 635 N N . VAL A 1 84 ? 7.537 -4.827 -22.218 1.00 84.31 84 VAL A N 1
ATOM 636 C CA . VAL A 1 84 ? 8.184 -3.611 -22.756 1.00 84.31 84 VAL A CA 1
ATOM 637 C C . VAL A 1 84 ? 9.710 -3.675 -22.622 1.00 84.31 84 VAL A C 1
ATOM 639 O O . VAL A 1 84 ? 10.414 -2.996 -23.365 1.00 84.31 84 VAL A O 1
ATOM 642 N N . ASP A 1 85 ? 10.214 -4.493 -21.696 1.00 69.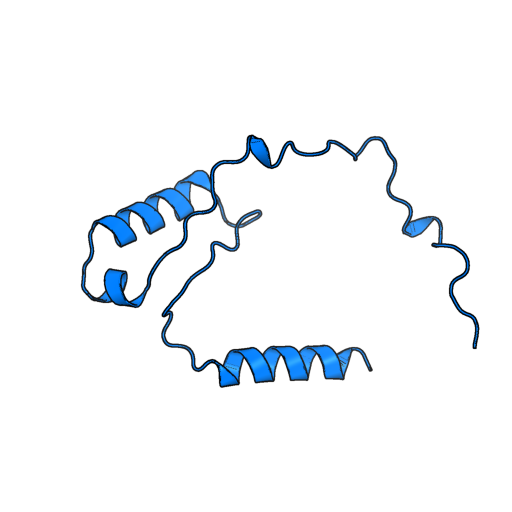00 85 ASP A N 1
ATOM 643 C CA . ASP A 1 85 ? 11.648 -4.707 -21.470 1.00 69.00 85 ASP A CA 1
ATOM 644 C C . ASP A 1 85 ? 12.262 -5.778 -22.408 1.00 69.00 85 ASP A C 1
ATOM 646 O O . ASP A 1 85 ? 13.462 -6.056 -22.308 1.00 69.00 85 ASP A O 1
ATOM 650 N N . GLU A 1 86 ? 11.461 -6.370 -23.309 1.00 54.75 86 GLU A N 1
ATOM 651 C CA . GLU A 1 86 ? 11.866 -7.337 -24.352 1.00 54.75 86 GLU A CA 1
ATOM 652 C C . GLU A 1 86 ? 11.988 -6.673 -25.736 1.00 54.75 86 GLU A C 1
ATOM 654 O O . GLU A 1 86 ? 13.020 -6.914 -26.410 1.00 54.75 86 GLU A O 1
#

Foldseek 3Di:
DDDCPDDDPVPDDPCVVPPVVPVVPDPDQDEAEVVCVVVVNVVSVVSVVCCCPPVHDPRDPRHYPNPPDDVVVVVVVVVVVVVVVD

Organism: Ficus carica (NCBI:txid3494)

Sequence (86 aa):
MTTPECVPERYKQDNNDNQTANFALLPSIPVIDFALLNNGDAEELNKLDFACKEWGFFLACFPIVNHGAAAEVLSNVKAAVAAVDE